Protein AF-A0A7S1CNH3-F1 (afdb_monomer)

Nearest PDB structures (foldseek):
  5y3b-assembly1_F  TM=7.390E-01  e=3.893E-04  Mus musculus
  6iw3-assembly1_A  TM=7.507E-01  e=3.657E-04  Homo sapiens
  1wsp-assembly1_A  TM=7.660E-01  e=1.359E-03  Rattus norvegicus
  2d5g-assembly1_A  TM=7.676E-01  e=2.386E-03  Rattus norvegicus
  6jck-assembly1_A  TM=7.617E-01  e=4.745E-03  Homo sapiens

Radius of gyration: 18.0 Å; Cα contacts (8 Å, |Δi|>4): 194; chains: 1; bounding box: 67×34×39 Å

Solvent-accessible surface area (backbone atoms only — not comparable to full-atom values): 7816 Å² total; per-residue (Å²): 108,46,61,40,34,32,33,48,62,96,43,96,50,41,52,55,97,82,71,84,35,64,66,46,74,51,67,32,62,67,81,69,64,88,59,68,95,80,73,60,98,80,59,79,54,31,40,44,43,51,59,76,49,35,63,69,45,72,79,36,75,85,59,44,76,45,50,21,33,41,37,76,40,87,90,51,56,94,88,51,91,51,67,43,69,48,78,59,86,51,55,82,38,73,58,62,60,46,97,87,34,31,44,36,47,34,38,61,51,75,78,59,71,72,90,78,80,90,77,83,93,84,87,132

Foldseek 3Di:
DAKEWEDEPPDDQPDDPPDDRDTDIWDFDLVPQPDDPPDDPPRFDFQLRCCVRPVVCVVPVPWDKWKWWWDADPPQDVPRPDIDTHTDDDRRDGQDDDVRHTYIYMYTCVVPPPPPDPPDPDDD

Organism: NCBI:txid1486930

Structure (mmCIF, N/CA/C/O backbone):
data_AF-A0A7S1CNH3-F1
#
_entry.id   AF-A0A7S1CNH3-F1
#
loop_
_atom_site.group_PDB
_atom_site.id
_atom_site.type_symbol
_atom_site.label_atom_id
_atom_site.label_alt_id
_atom_site.label_comp_id
_atom_site.label_asym_id
_atom_site.label_entity_id
_atom_site.label_seq_id
_atom_site.pdbx_PDB_ins_code
_atom_site.Cartn_x
_atom_site.Cartn_y
_atom_site.Cartn_z
_atom_site.occupancy
_atom_site.B_iso_or_equiv
_atom_site.auth_seq_id
_atom_site.auth_comp_id
_atom_site.auth_asym_id
_atom_site.auth_atom_id
_atom_site.pdbx_PDB_model_num
ATOM 1 N N . MET A 1 1 ? -16.899 -0.931 1.530 1.00 77.50 1 MET A N 1
ATOM 2 C CA . MET A 1 1 ? -16.004 -0.377 0.492 1.00 77.50 1 MET A CA 1
ATOM 3 C C . MET A 1 1 ? -14.949 0.472 1.172 1.00 77.50 1 MET A C 1
ATOM 5 O O . MET A 1 1 ? -15.304 1.194 2.095 1.00 77.50 1 MET A O 1
ATOM 9 N N . ALA A 1 2 ? -13.698 0.390 0.722 1.00 87.12 2 ALA A N 1
ATOM 10 C CA . ALA A 1 2 ? -12.584 1.189 1.237 1.00 87.12 2 ALA A CA 1
ATOM 11 C C . ALA A 1 2 ? -11.807 1.839 0.081 1.00 87.12 2 ALA A C 1
ATOM 13 O O . ALA A 1 2 ? -11.648 1.227 -0.979 1.00 87.12 2 ALA A O 1
ATOM 14 N N . TRP A 1 3 ? -11.336 3.071 0.281 1.00 90.38 3 TRP A N 1
ATOM 15 C CA . TRP A 1 3 ? -10.388 3.725 -0.621 1.00 90.38 3 TRP A CA 1
ATOM 16 C C . TRP A 1 3 ? -8.960 3.402 -0.194 1.00 90.38 3 TRP A C 1
ATOM 18 O O . TRP A 1 3 ? -8.626 3.497 0.988 1.00 90.38 3 TRP A O 1
ATOM 28 N N . VAL A 1 4 ? -8.131 3.033 -1.167 1.00 93.12 4 VAL A N 1
ATOM 29 C CA . VAL A 1 4 ? -6.698 2.811 -0.983 1.00 93.12 4 VAL A CA 1
ATOM 30 C C . VAL A 1 4 ? -5.953 3.813 -1.845 1.00 93.12 4 VAL A C 1
ATOM 32 O O . VAL A 1 4 ? -6.099 3.814 -3.068 1.00 93.12 4 VAL A O 1
ATOM 35 N N . TYR A 1 5 ? -5.148 4.646 -1.198 1.00 92.94 5 TYR A N 1
ATOM 36 C CA . TYR A 1 5 ? -4.244 5.586 -1.843 1.00 92.94 5 TYR A CA 1
ATOM 37 C C . TYR A 1 5 ? -2.842 4.998 -1.863 1.00 92.94 5 TYR A C 1
ATOM 39 O O . TYR A 1 5 ? -2.401 4.426 -0.864 1.00 92.94 5 TYR A O 1
ATOM 47 N N . TYR A 1 6 ? -2.124 5.128 -2.973 1.00 92.00 6 TYR A N 1
ATOM 48 C CA . TYR A 1 6 ? -0.790 4.561 -3.089 1.00 92.00 6 TYR A CA 1
ATOM 49 C C . TYR A 1 6 ? 0.169 5.391 -3.934 1.00 92.00 6 TYR A C 1
ATOM 51 O O . TYR A 1 6 ? -0.231 6.101 -4.856 1.00 92.00 6 TYR 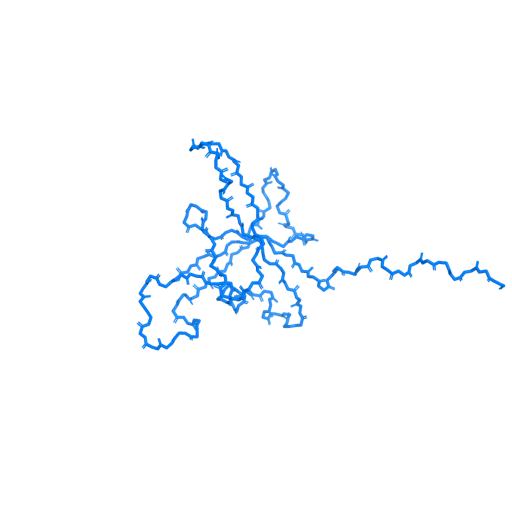A O 1
ATOM 59 N N . SER A 1 7 ? 1.459 5.236 -3.649 1.00 90.19 7 SER A N 1
ATOM 60 C CA . SER A 1 7 ? 2.544 5.604 -4.560 1.00 90.19 7 SER A CA 1
ATOM 61 C C . SER A 1 7 ? 3.385 4.374 -4.903 1.00 90.19 7 SER A C 1
ATOM 63 O O . SER A 1 7 ? 3.580 3.496 -4.057 1.00 90.19 7 SER A O 1
ATOM 65 N N . MET A 1 8 ? 3.905 4.328 -6.128 1.00 88.25 8 MET A N 1
ATOM 66 C CA . MET A 1 8 ? 4.896 3.339 -6.557 1.00 88.25 8 MET A CA 1
ATOM 67 C C . MET A 1 8 ? 6.296 3.856 -6.217 1.00 88.25 8 MET A C 1
ATOM 69 O O . MET A 1 8 ? 6.621 4.995 -6.546 1.00 88.25 8 MET A O 1
ATOM 73 N N . GLN A 1 9 ? 7.109 3.057 -5.527 1.00 83.06 9 GLN A N 1
ATOM 74 C CA . GLN A 1 9 ? 8.500 3.411 -5.239 1.00 83.06 9 GLN A CA 1
ATOM 75 C C . GLN A 1 9 ? 9.359 3.246 -6.499 1.00 83.06 9 GLN A C 1
ATOM 77 O O . GLN A 1 9 ? 9.296 2.206 -7.153 1.00 83.06 9 GLN A O 1
ATOM 82 N N . GLY A 1 10 ? 10.196 4.240 -6.796 1.00 74.12 10 GLY A N 1
ATOM 83 C CA . GLY A 1 10 ? 11.115 4.241 -7.932 1.00 74.12 10 GLY A CA 1
ATOM 84 C C . GLY A 1 10 ? 10.471 4.571 -9.281 1.00 74.12 10 GLY A C 1
ATOM 85 O O . GLY A 1 10 ? 11.153 4.488 -10.299 1.00 74.12 10 GLY A O 1
ATOM 86 N N . GLU A 1 11 ? 9.188 4.946 -9.314 1.00 68.00 11 GLU A N 1
ATOM 87 C CA . GLU A 1 11 ? 8.485 5.338 -10.542 1.00 68.00 11 GLU A CA 1
ATOM 88 C C . GLU A 1 11 ? 8.220 6.851 -10.598 1.00 68.00 11 GLU A C 1
ATOM 90 O O . GLU A 1 11 ? 8.181 7.548 -9.580 1.00 68.00 11 GLU A O 1
ATOM 95 N N . ALA A 1 12 ? 8.015 7.368 -11.814 1.00 53.75 12 ALA A N 1
ATOM 96 C CA . ALA A 1 12 ? 7.609 8.753 -12.025 1.00 53.75 12 ALA A CA 1
ATOM 97 C C . ALA A 1 12 ? 6.294 9.030 -11.273 1.00 53.75 12 ALA A C 1
ATOM 99 O O . ALA A 1 12 ? 5.290 8.357 -11.495 1.00 53.75 12 ALA A O 1
ATOM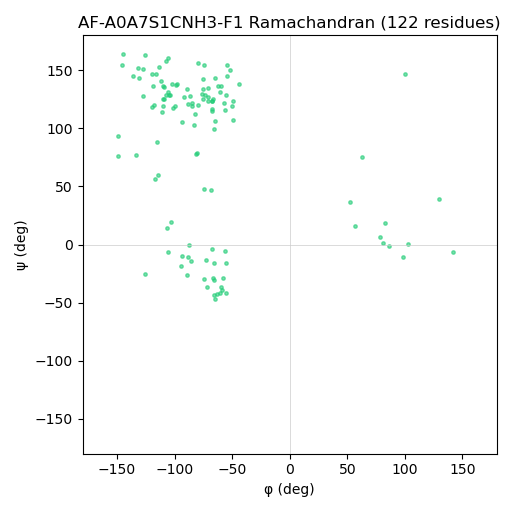 100 N N . GLY A 1 13 ? 6.310 10.012 -10.368 1.00 52.62 13 GLY A N 1
ATOM 101 C CA . GLY A 1 13 ? 5.188 10.305 -9.469 1.00 52.62 13 GLY A CA 1
ATOM 102 C C . GLY A 1 13 ? 5.369 9.800 -8.034 1.00 52.62 13 GLY A C 1
ATOM 103 O O . GLY A 1 13 ? 4.498 10.051 -7.200 1.00 52.62 13 GLY A O 1
ATOM 104 N N . GLU A 1 14 ? 6.494 9.151 -7.701 1.00 61.28 14 GLU A N 1
ATOM 105 C CA . GLU A 1 14 ? 6.856 8.897 -6.305 1.00 61.28 14 GLU A CA 1
ATOM 106 C C . GLU A 1 14 ? 6.905 10.222 -5.527 1.00 61.28 14 GLU A C 1
ATOM 108 O O . GLU A 1 14 ? 7.729 11.102 -5.787 1.00 61.28 14 GLU A O 1
ATOM 113 N N . ALA A 1 15 ? 6.009 10.369 -4.548 1.00 59.38 15 ALA A N 1
ATOM 114 C CA . ALA A 1 15 ? 6.046 11.483 -3.618 1.00 59.38 15 ALA A CA 1
ATOM 115 C C . ALA A 1 15 ? 7.312 11.384 -2.757 1.00 59.38 15 ALA A C 1
ATOM 117 O O . ALA A 1 15 ? 7.351 10.657 -1.755 1.00 59.38 15 ALA A O 1
ATOM 118 N N . LEU A 1 16 ? 8.336 12.153 -3.135 1.00 52.91 16 LEU A N 1
ATOM 119 C CA . LEU A 1 16 ? 9.426 12.503 -2.235 1.00 52.91 16 LEU A CA 1
ATOM 120 C C . LEU A 1 16 ? 8.818 13.141 -0.980 1.00 52.91 16 LEU A C 1
ATOM 122 O O . LEU A 1 16 ? 7.794 13.825 -1.038 1.00 52.91 16 LEU A O 1
ATOM 126 N N . ALA A 1 17 ? 9.435 12.878 0.171 1.00 49.38 17 ALA A N 1
ATOM 127 C CA . ALA A 1 17 ? 8.900 13.174 1.502 1.00 49.38 17 ALA A CA 1
ATOM 128 C C . ALA A 1 17 ? 8.523 14.656 1.758 1.00 49.38 17 ALA A C 1
ATOM 130 O O . ALA A 1 17 ? 7.953 14.958 2.802 1.00 49.38 17 ALA A O 1
ATOM 131 N N . SER A 1 18 ? 8.798 15.568 0.820 1.00 48.34 18 SER A N 1
ATOM 132 C CA . SER A 1 18 ? 8.549 17.010 0.896 1.00 48.34 18 SER A CA 1
ATOM 133 C C . SER A 1 18 ? 7.384 17.533 0.037 1.00 48.34 18 SER A C 1
ATOM 135 O O . SER A 1 18 ? 7.245 18.743 -0.109 1.00 48.34 18 SER A O 1
ATOM 137 N N . GLY A 1 19 ? 6.505 16.667 -0.473 1.00 49.50 19 GLY A N 1
ATOM 138 C CA . GLY A 1 19 ? 5.177 17.083 -0.940 1.00 49.50 19 GLY A CA 1
ATOM 139 C C . GLY A 1 19 ? 5.019 17.265 -2.454 1.00 49.50 19 GLY A C 1
ATOM 140 O O . GLY A 1 19 ? 5.921 17.698 -3.164 1.00 49.50 19 GLY A O 1
ATOM 141 N N . SER A 1 20 ? 3.805 16.940 -2.911 1.00 47.69 20 SER A N 1
ATOM 142 C CA . SER A 1 20 ? 3.274 17.007 -4.287 1.00 47.69 20 SER A CA 1
ATOM 143 C C . SER A 1 20 ? 3.573 15.858 -5.264 1.00 47.69 20 SER A C 1
ATOM 145 O O . SER A 1 20 ? 3.343 16.009 -6.459 1.00 47.69 20 SER A O 1
ATOM 147 N N . GLY A 1 21 ? 3.963 14.665 -4.801 1.00 57.22 21 GLY A N 1
ATOM 148 C CA . GLY A 1 21 ? 3.739 13.475 -5.636 1.00 57.22 21 GLY A CA 1
ATOM 149 C C . GLY A 1 21 ? 2.252 13.115 -5.640 1.00 57.22 21 GLY A C 1
ATOM 150 O O . GLY A 1 21 ? 1.639 13.034 -4.573 1.00 57.22 21 GLY A O 1
ATOM 151 N N . ALA A 1 22 ? 1.661 12.938 -6.822 1.00 66.44 22 ALA A N 1
ATOM 152 C CA . ALA A 1 22 ? 0.267 12.532 -6.951 1.00 66.44 22 ALA A CA 1
ATOM 153 C C . ALA A 1 22 ? 0.100 11.090 -6.444 1.00 66.44 22 ALA A C 1
ATOM 155 O O . ALA A 1 22 ? 0.684 10.158 -6.996 1.00 66.44 22 ALA A O 1
ATOM 156 N N . LEU A 1 23 ? -0.688 10.900 -5.381 1.00 82.75 23 LEU A N 1
ATOM 157 C CA . LEU A 1 23 ? -1.117 9.562 -4.983 1.00 82.75 23 LEU A CA 1
ATOM 158 C C . LEU A 1 23 ? -2.120 9.043 -6.011 1.00 82.75 23 LEU A C 1
ATOM 160 O O . LEU A 1 23 ? -3.064 9.740 -6.383 1.00 82.75 23 LEU A O 1
ATOM 164 N N . ASN A 1 24 ? -1.938 7.797 -6.422 1.00 89.00 24 ASN A N 1
ATOM 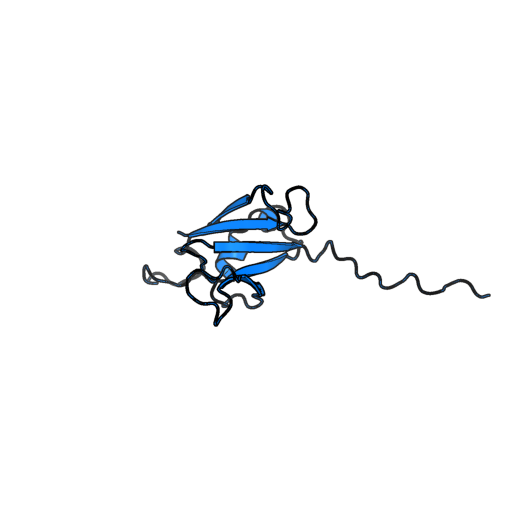165 C CA . ASN A 1 24 ? -2.962 7.059 -7.143 1.00 89.00 24 ASN A CA 1
ATOM 166 C C . ASN A 1 24 ? -3.997 6.533 -6.145 1.00 89.00 24 ASN A C 1
ATOM 168 O O . ASN A 1 24 ? -3.689 6.340 -4.969 1.00 89.00 24 ASN A O 1
ATOM 172 N N . ALA A 1 25 ? -5.215 6.266 -6.607 1.00 92.31 25 ALA A N 1
ATOM 173 C CA . ALA A 1 25 ? -6.277 5.737 -5.762 1.00 92.31 25 ALA A CA 1
ATOM 174 C C . ALA A 1 25 ? -7.038 4.612 -6.463 1.00 92.31 25 ALA A C 1
ATOM 176 O O . ALA A 1 25 ? -7.268 4.657 -7.671 1.00 92.31 25 ALA A O 1
ATOM 177 N N . PHE A 1 26 ? -7.472 3.617 -5.694 1.00 93.50 26 PHE A N 1
ATOM 178 C CA . PHE A 1 26 ? -8.404 2.592 -6.154 1.00 93.50 26 PHE A CA 1
ATOM 179 C C . PHE A 1 26 ? -9.354 2.177 -5.031 1.00 93.50 26 PHE A C 1
ATOM 181 O O . PHE A 1 26 ? -9.140 2.478 -3.853 1.00 93.50 26 PHE A O 1
ATOM 188 N N . ARG A 1 27 ? -10.445 1.508 -5.410 1.00 92.00 27 ARG A N 1
ATOM 189 C CA . ARG A 1 27 ? -11.466 1.025 -4.478 1.00 92.00 27 ARG A CA 1
ATOM 190 C C . ARG A 1 27 ? -11.313 -0.464 -4.233 1.00 92.00 27 ARG A C 1
ATOM 192 O O . ARG A 1 27 ? -11.148 -1.232 -5.178 1.00 92.00 27 ARG A O 1
ATOM 199 N N . VAL A 1 28 ? -11.472 -0.855 -2.974 1.00 90.19 28 VAL A N 1
ATOM 200 C CA . VAL A 1 28 ? -11.577 -2.252 -2.558 1.00 90.19 28 VAL A CA 1
ATOM 201 C C . VAL A 1 28 ? -12.999 -2.521 -2.092 1.00 90.19 28 VAL A C 1
ATOM 20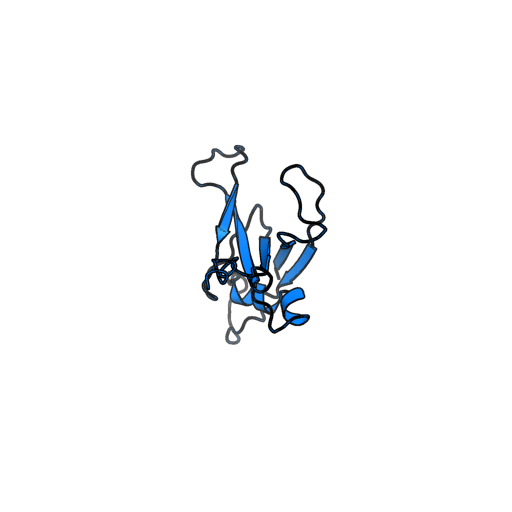3 O O . VAL A 1 28 ? -13.537 -1.818 -1.222 1.00 90.19 28 VAL A O 1
ATOM 206 N N . ASP A 1 29 ? -13.627 -3.536 -2.681 1.00 83.62 29 ASP A N 1
ATOM 207 C CA . ASP A 1 29 ? -14.916 -4.003 -2.200 1.00 83.62 29 ASP A CA 1
ATOM 208 C C . ASP A 1 29 ? -14.715 -4.962 -1.026 1.00 83.62 29 ASP A C 1
ATOM 210 O O . ASP A 1 29 ? -14.373 -6.129 -1.185 1.00 83.62 29 ASP A O 1
ATOM 214 N N . THR A 1 30 ? -14.962 -4.450 0.176 1.00 68.62 30 THR A N 1
ATOM 215 C CA . THR A 1 30 ? -14.859 -5.195 1.436 1.00 68.62 30 THR A CA 1
ATOM 216 C C . THR A 1 30 ? -15.924 -6.288 1.577 1.00 68.62 30 THR A C 1
ATOM 218 O O . THR A 1 30 ? -15.914 -7.021 2.562 1.00 68.62 30 THR A O 1
ATOM 221 N N . ARG A 1 31 ? -16.858 -6.398 0.619 1.00 61.06 31 ARG A N 1
ATOM 222 C CA . ARG A 1 31 ? -17.896 -7.438 0.578 1.00 61.06 31 ARG A CA 1
ATOM 223 C C . ARG A 1 31 ? -17.512 -8.650 -0.281 1.00 61.06 31 ARG A C 1
ATOM 225 O O . ARG A 1 31 ? -18.139 -9.691 -0.132 1.00 61.06 31 ARG A O 1
ATOM 232 N N . GLY A 1 32 ? -16.520 -8.523 -1.171 1.00 48.44 32 GLY A N 1
ATOM 233 C CA . GLY A 1 32 ? -16.262 -9.497 -2.246 1.00 48.44 32 GLY A CA 1
ATOM 234 C C . GLY A 1 32 ? -15.055 -10.423 -2.058 1.00 48.44 32 GLY A C 1
ATOM 235 O O . GLY A 1 32 ? -14.861 -11.334 -2.859 1.00 48.44 32 GLY A O 1
ATOM 236 N N . GLY A 1 33 ? -14.239 -10.219 -1.023 1.00 46.34 33 GLY A N 1
ATOM 237 C CA . GLY A 1 33 ? -13.038 -11.018 -0.772 1.00 46.34 33 GLY A CA 1
ATOM 238 C C . GLY A 1 33 ? -13.346 -12.354 -0.103 1.00 46.34 33 GLY A C 1
ATOM 239 O O . GLY A 1 33 ? -13.218 -12.473 1.109 1.00 46.34 33 GLY A O 1
ATOM 240 N N . GLY A 1 34 ? -13.802 -13.351 -0.867 1.00 47.31 34 GLY A N 1
ATOM 241 C CA . GLY A 1 34 ? -13.781 -14.771 -0.470 1.00 47.31 34 GLY A CA 1
ATOM 242 C C . GLY A 1 34 ? -14.484 -15.154 0.842 1.00 47.31 34 GLY A C 1
ATOM 243 O O . GLY A 1 34 ? -14.237 -16.240 1.363 1.00 47.31 34 GLY A O 1
ATOM 244 N N . LYS A 1 35 ? -15.347 -14.300 1.401 1.00 45.81 35 LYS A N 1
ATOM 245 C CA . LYS A 1 35 ? -16.105 -14.617 2.614 1.00 45.81 35 LYS A CA 1
ATOM 246 C C . LYS A 1 35 ? -17.442 -15.236 2.237 1.00 45.81 35 LYS A C 1
ATOM 248 O O . LYS A 1 35 ? -18.200 -14.669 1.454 1.00 45.81 35 LYS A O 1
ATOM 253 N N . ALA A 1 36 ? -17.716 -16.402 2.821 1.00 45.75 36 ALA A N 1
ATOM 254 C CA . ALA A 1 36 ? -19.018 -17.053 2.789 1.00 45.75 36 ALA A CA 1
ATOM 255 C C . ALA A 1 36 ? -20.139 -16.029 3.045 1.00 45.75 36 ALA A C 1
ATOM 257 O O . ALA A 1 36 ? -20.003 -15.149 3.902 1.00 45.75 36 ALA A O 1
ATOM 258 N N . ALA A 1 37 ? -21.226 -16.141 2.279 1.00 42.47 37 ALA A N 1
ATOM 259 C CA . ALA A 1 37 ? -22.409 -15.296 2.387 1.00 42.47 37 ALA A CA 1
ATOM 260 C C . ALA A 1 37 ? -22.868 -15.205 3.856 1.00 42.47 37 ALA A C 1
ATOM 262 O O . ALA A 1 37 ? -23.358 -16.182 4.414 1.00 42.47 37 ALA A O 1
ATOM 263 N N . GLY A 1 38 ? -22.646 -14.050 4.496 1.00 48.56 38 GLY A N 1
ATOM 264 C CA . GLY A 1 38 ? -22.949 -13.838 5.919 1.00 48.56 38 GLY A CA 1
ATOM 265 C C . GLY A 1 38 ? -21.941 -12.988 6.703 1.00 48.56 38 GLY A C 1
ATOM 266 O O . GLY A 1 38 ? -22.204 -12.660 7.857 1.00 48.56 38 GLY A O 1
ATOM 267 N N . ALA A 1 39 ? -20.799 -12.604 6.120 1.00 48.38 39 ALA A N 1
ATOM 268 C CA . ALA A 1 39 ? -19.826 -11.762 6.821 1.00 48.38 39 ALA A CA 1
ATOM 269 C C . ALA A 1 39 ? -20.358 -10.336 7.077 1.00 48.38 39 ALA A C 1
ATOM 271 O O . ALA A 1 39 ? -20.754 -9.624 6.155 1.00 48.38 39 ALA A O 1
ATOM 272 N N . ALA A 1 40 ? -20.354 -9.946 8.355 1.00 54.19 40 ALA A N 1
ATOM 273 C CA . ALA A 1 40 ? -20.857 -8.681 8.884 1.00 54.19 40 ALA A CA 1
ATOM 274 C C . ALA A 1 40 ? -20.254 -7.437 8.203 1.00 54.19 40 ALA A C 1
ATOM 276 O O . ALA A 1 40 ? -19.120 -7.456 7.721 1.00 54.19 40 ALA A O 1
ATOM 277 N N . ALA A 1 41 ? -21.005 -6.330 8.234 1.00 56.31 41 ALA A N 1
ATOM 278 C CA . ALA A 1 41 ? -20.625 -5.029 7.673 1.00 56.31 41 ALA A CA 1
ATOM 279 C C . ALA A 1 41 ? -19.282 -4.467 8.201 1.00 56.31 41 ALA A C 1
ATOM 281 O O . ALA A 1 41 ? -18.697 -3.612 7.540 1.00 56.31 41 ALA A O 1
ATOM 282 N N . ASP A 1 42 ? -18.772 -5.010 9.313 1.00 64.88 42 ASP A N 1
ATOM 283 C CA . ASP A 1 42 ? -17.542 -4.596 10.005 1.00 64.88 42 ASP A CA 1
ATOM 284 C C . ASP A 1 42 ? -16.339 -5.525 9.755 1.00 64.88 42 ASP A C 1
ATOM 286 O O . ASP A 1 42 ? -15.379 -5.563 10.529 1.00 64.88 42 ASP A O 1
ATOM 290 N N . ALA A 1 43 ? -16.374 -6.326 8.689 1.00 74.44 43 ALA A N 1
ATOM 291 C CA . ALA A 1 43 ? -15.240 -7.158 8.308 1.00 74.44 43 ALA A CA 1
ATOM 292 C C . ALA A 1 43 ? -13.956 -6.311 8.122 1.00 74.44 43 ALA A C 1
ATOM 294 O O . ALA A 1 43 ? -13.977 -5.346 7.353 1.00 74.44 43 ALA A O 1
ATOM 295 N N . PRO A 1 44 ? -12.824 -6.676 8.763 1.00 85.25 44 PRO A N 1
ATOM 296 C CA . PRO A 1 44 ? -11.571 -5.956 8.569 1.00 85.25 44 PRO A CA 1
ATOM 297 C C . PRO A 1 44 ? -11.086 -6.116 7.125 1.00 85.25 44 PRO A C 1
ATOM 299 O O . PRO A 1 44 ? -11.218 -7.199 6.552 1.00 85.25 44 PRO A O 1
ATOM 302 N N . LEU A 1 45 ? -10.502 -5.047 6.575 1.00 90.50 45 LEU A N 1
ATOM 303 C CA . LEU A 1 45 ? -9.814 -5.065 5.285 1.00 90.50 45 LEU A CA 1
ATOM 304 C C . LEU A 1 45 ? -8.503 -5.851 5.418 1.00 90.50 45 LEU A C 1
ATOM 306 O O . LEU A 1 45 ? -7.693 -5.546 6.300 1.00 90.50 45 LEU A O 1
ATOM 310 N N . LEU A 1 46 ? -8.299 -6.844 4.555 1.00 93.50 46 LEU A N 1
ATOM 311 C CA . LEU A 1 46 ? -7.115 -7.703 4.568 1.00 93.50 46 LEU A CA 1
ATOM 312 C C . LEU A 1 46 ? -6.161 -7.367 3.419 1.00 93.50 46 LEU A C 1
ATOM 314 O O . LEU A 1 46 ? -6.558 -6.772 2.412 1.00 93.50 46 LEU A O 1
ATOM 318 N N . LEU A 1 47 ? -4.899 -7.784 3.545 1.00 94.31 47 LEU A N 1
ATOM 319 C CA . LEU A 1 47 ? -3.908 -7.607 2.482 1.00 94.31 47 LEU A CA 1
ATOM 320 C C . LEU A 1 47 ? -4.348 -8.296 1.183 1.00 94.31 47 LEU A C 1
ATOM 322 O O . LEU A 1 47 ? -4.187 -7.722 0.105 1.00 94.31 47 LEU A O 1
ATOM 326 N N . ALA A 1 48 ? -4.951 -9.485 1.279 1.00 92.88 48 ALA A N 1
ATOM 327 C CA . ALA A 1 48 ? -5.495 -10.208 0.130 1.00 92.88 48 ALA A CA 1
ATOM 328 C C . ALA A 1 48 ? -6.514 -9.372 -0.665 1.00 92.88 48 ALA A C 1
ATOM 330 O O . ALA A 1 48 ? -6.469 -9.359 -1.896 1.00 92.88 48 ALA A O 1
ATOM 331 N N . ASP A 1 49 ? -7.391 -8.636 0.028 1.00 92.38 49 ASP A N 1
ATOM 332 C CA . ASP A 1 49 ? -8.417 -7.800 -0.604 1.00 92.38 49 ASP A CA 1
ATOM 333 C C . ASP A 1 49 ? -7.777 -6.647 -1.388 1.00 92.38 49 ASP A C 1
ATOM 335 O O . ASP A 1 49 ? -8.158 -6.355 -2.525 1.00 92.38 49 ASP A O 1
ATOM 339 N N . VAL A 1 50 ? -6.767 -6.008 -0.788 1.00 93.62 50 VAL A N 1
ATOM 340 C CA . VAL A 1 50 ? -6.011 -4.915 -1.412 1.00 93.62 50 VAL A CA 1
ATOM 341 C C . VAL A 1 50 ? -5.249 -5.420 -2.634 1.00 93.62 50 VAL A C 1
ATOM 343 O O . VAL A 1 50 ? -5.344 -4.810 -3.698 1.00 93.62 50 VAL A O 1
ATOM 346 N N . ALA A 1 51 ? -4.547 -6.548 -2.512 1.00 93.25 51 ALA A N 1
ATOM 347 C CA . ALA A 1 51 ? -3.770 -7.137 -3.599 1.00 93.25 51 ALA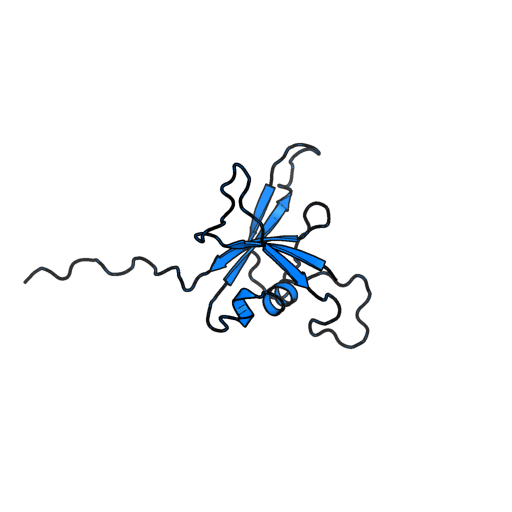 A CA 1
ATOM 348 C C . ALA A 1 51 ? -4.658 -7.566 -4.782 1.00 93.25 51 ALA A C 1
ATOM 350 O O . ALA A 1 51 ? -4.335 -7.264 -5.930 1.00 93.25 51 ALA A O 1
ATOM 351 N N . ALA A 1 52 ? -5.812 -8.191 -4.525 1.00 91.81 52 ALA A N 1
ATOM 352 C CA . ALA A 1 52 ? -6.752 -8.613 -5.572 1.00 91.81 52 ALA A CA 1
ATOM 353 C C . ALA A 1 52 ? -7.412 -7.430 -6.314 1.00 91.81 52 ALA A C 1
ATOM 355 O O . ALA A 1 52 ? -7.794 -7.525 -7.491 1.00 91.81 52 ALA A O 1
ATOM 356 N N . ALA A 1 53 ? -7.571 -6.297 -5.631 1.00 93.31 53 ALA A N 1
ATOM 357 C CA . ALA A 1 53 ? -8.116 -5.069 -6.200 1.00 93.31 53 ALA A CA 1
ATOM 358 C C . ALA A 1 53 ? -7.051 -4.166 -6.848 1.00 93.31 53 ALA A C 1
ATOM 360 O O . ALA A 1 53 ? -7.419 -3.219 -7.544 1.00 93.31 53 ALA A O 1
ATOM 361 N N . PHE A 1 54 ? -5.759 -4.451 -6.659 1.00 93.88 54 PHE A N 1
ATOM 362 C CA . PHE A 1 54 ? -4.668 -3.578 -7.080 1.00 93.88 54 PHE A CA 1
ATOM 363 C C . PHE A 1 54 ? -4.555 -3.490 -8.617 1.00 93.88 54 PHE A C 1
ATOM 365 O O . PHE A 1 54 ? -4.230 -4.490 -9.266 1.00 93.88 54 PHE A O 1
ATOM 372 N N . PRO A 1 55 ? -4.791 -2.313 -9.238 1.00 93.50 55 PRO A N 1
ATOM 373 C CA . PRO A 1 55 ? -4.851 -2.205 -10.698 1.00 93.50 55 PRO A CA 1
ATOM 374 C C . PRO A 1 55 ? -3.555 -2.600 -11.428 1.00 93.50 55 PRO A C 1
ATOM 376 O O . PRO A 1 55 ? -3.655 -3.329 -12.419 1.00 93.50 55 PRO A O 1
ATOM 379 N N . PRO A 1 56 ? -2.345 -2.220 -10.962 1.00 90.12 56 PRO A N 1
ATOM 380 C CA . PRO A 1 56 ? -1.108 -2.639 -11.621 1.00 90.12 56 PRO A CA 1
ATOM 381 C C . PRO A 1 56 ? -0.922 -4.159 -11.670 1.00 90.12 56 PRO A C 1
ATOM 383 O O . PRO A 1 56 ? -0.497 -4.670 -12.702 1.00 90.12 56 PRO A O 1
ATOM 386 N N . ALA A 1 57 ? -1.327 -4.894 -10.627 1.00 89.06 57 ALA A N 1
ATOM 387 C CA . ALA A 1 57 ? -1.263 -6.358 -10.630 1.00 89.06 57 ALA A CA 1
ATOM 388 C C . ALA A 1 57 ? -2.207 -6.992 -11.662 1.00 89.06 57 ALA A C 1
ATOM 390 O O . ALA A 1 57 ? -1.889 -8.029 -12.234 1.00 89.06 57 ALA A O 1
ATOM 391 N N . ARG A 1 58 ? -3.346 -6.356 -11.962 1.00 87.69 58 ARG A N 1
ATOM 392 C CA . ARG A 1 58 ? -4.255 -6.821 -13.026 1.00 87.69 58 ARG A CA 1
ATOM 393 C C . ARG A 1 58 ? -3.679 -6.587 -14.419 1.00 87.69 58 ARG A C 1
ATOM 395 O O . ARG A 1 58 ? -3.876 -7.413 -15.303 1.00 87.69 58 ARG A O 1
ATOM 402 N N . ALA A 1 59 ? -2.977 -5.471 -14.610 1.00 88.12 59 ALA A N 1
ATOM 403 C CA . ALA A 1 59 ? -2.306 -5.160 -15.869 1.00 88.12 59 ALA A CA 1
ATOM 404 C C . ALA A 1 59 ? -1.033 -6.000 -16.078 1.00 88.12 59 ALA A C 1
ATOM 406 O O . ALA A 1 59 ? -0.653 -6.269 -17.215 1.00 88.12 59 ALA A O 1
ATOM 407 N N . GLN A 1 60 ? -0.368 -6.400 -14.991 1.00 88.69 60 GLN A N 1
ATOM 408 C CA . GLN A 1 60 ? 0.901 -7.127 -15.006 1.00 88.69 60 GLN A CA 1
ATOM 409 C C . GLN A 1 60 ? 0.843 -8.314 -14.029 1.00 88.69 60 GLN A C 1
ATOM 411 O O . GLN A 1 60 ? 1.426 -8.254 -12.946 1.00 88.69 60 GLN A O 1
ATOM 416 N N . PRO A 1 61 ? 0.166 -9.417 -14.400 1.00 85.88 61 PRO A N 1
ATOM 417 C CA . PRO A 1 61 ? -0.125 -10.526 -13.484 1.00 85.88 61 PRO A CA 1
ATOM 418 C C . PRO A 1 61 ? 1.114 -11.296 -13.004 1.00 85.88 61 PRO A C 1
ATOM 420 O O . PRO A 1 61 ? 1.034 -12.036 -12.029 1.00 85.88 61 PRO A O 1
ATOM 423 N N . HIS A 1 62 ? 2.256 -11.138 -13.677 1.00 87.31 62 HIS A N 1
ATOM 424 C CA . HIS A 1 62 ? 3.527 -11.762 -13.296 1.00 87.31 62 HIS A CA 1
ATOM 425 C C . HIS A 1 62 ? 4.409 -10.872 -12.410 1.00 87.31 62 HIS A C 1
ATOM 427 O O . HIS A 1 62 ? 5.425 -11.344 -11.904 1.00 87.31 62 HIS A O 1
ATOM 433 N N . ALA A 1 63 ? 4.059 -9.593 -12.245 1.00 87.88 63 ALA A N 1
ATOM 434 C CA . ALA A 1 63 ? 4.826 -8.682 -11.409 1.00 87.88 63 ALA A CA 1
ATOM 435 C C . ALA A 1 63 ? 4.569 -8.980 -9.928 1.00 87.88 63 ALA A C 1
ATOM 437 O O . ALA A 1 63 ? 3.449 -9.297 -9.519 1.00 87.88 63 ALA A O 1
ATOM 438 N N . ILE A 1 64 ? 5.619 -8.864 -9.117 1.00 89.94 64 ILE A N 1
ATOM 439 C CA . ILE A 1 64 ? 5.539 -9.109 -7.677 1.00 89.94 64 ILE A CA 1
ATOM 440 C C . ILE A 1 64 ? 5.551 -7.757 -6.976 1.00 89.94 64 ILE A C 1
ATOM 442 O O . ILE A 1 64 ? 6.436 -6.937 -7.214 1.00 89.94 64 ILE A O 1
ATOM 446 N N . TYR A 1 65 ? 4.581 -7.532 -6.095 1.00 92.25 65 TYR A N 1
ATOM 447 C CA . TYR A 1 65 ? 4.423 -6.272 -5.379 1.00 92.25 65 TYR A CA 1
ATOM 448 C C . TYR A 1 65 ? 4.544 -6.485 -3.877 1.00 92.25 65 TYR A C 1
ATOM 450 O O . TYR A 1 65 ? 3.957 -7.408 -3.317 1.00 92.25 65 TYR A O 1
ATOM 458 N N . HIS A 1 66 ? 5.280 -5.591 -3.230 1.00 93.56 66 HIS A N 1
ATOM 459 C CA . HIS A 1 66 ? 5.405 -5.503 -1.785 1.00 93.56 66 HIS A CA 1
ATOM 460 C C . HIS A 1 66 ? 4.681 -4.257 -1.283 1.00 93.56 66 HIS A C 1
ATOM 462 O O . HIS A 1 66 ? 4.940 -3.146 -1.757 1.00 93.56 66 HIS A O 1
ATOM 468 N N . PHE A 1 67 ? 3.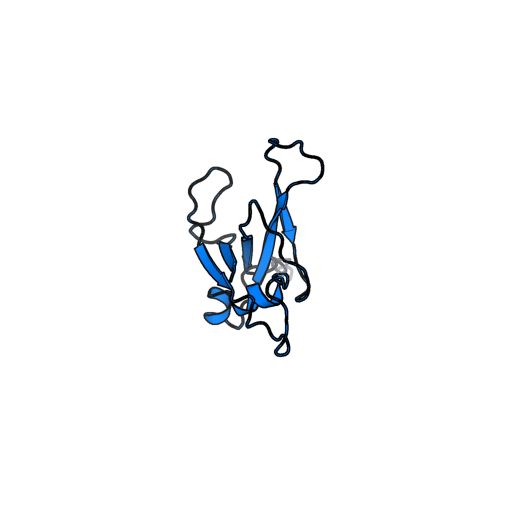761 -4.436 -0.337 1.00 94.94 67 PHE A N 1
ATOM 469 C CA . PHE A 1 67 ? 2.897 -3.371 0.167 1.00 94.94 67 PHE A CA 1
ATOM 470 C C . PHE A 1 67 ? 3.340 -2.928 1.556 1.00 94.94 67 PHE A C 1
ATOM 472 O O . PHE A 1 67 ? 3.510 -3.742 2.463 1.00 94.94 67 PHE A O 1
ATOM 479 N N . ARG A 1 68 ? 3.470 -1.613 1.736 1.00 94.50 68 ARG A N 1
ATOM 480 C CA . ARG A 1 68 ? 3.803 -1.011 3.027 1.00 94.50 68 ARG A CA 1
ATOM 481 C C . ARG A 1 68 ? 2.793 0.055 3.374 1.00 94.50 68 ARG A C 1
ATOM 483 O O . ARG A 1 68 ? 2.568 0.954 2.570 1.00 94.50 68 ARG A O 1
ATOM 490 N N . PHE A 1 69 ? 2.209 -0.004 4.558 1.00 94.12 69 PHE A N 1
ATOM 491 C CA . PHE A 1 69 ? 1.087 0.853 4.924 1.00 94.12 69 PHE A CA 1
ATOM 492 C C . PHE A 1 69 ? 1.489 1.880 5.965 1.00 94.12 69 PHE A C 1
ATOM 494 O O . PHE A 1 69 ? 2.184 1.569 6.928 1.00 94.12 69 PHE A O 1
ATOM 501 N N . LYS A 1 70 ? 1.047 3.119 5.778 1.00 91.25 70 LYS A N 1
ATOM 502 C CA . LYS A 1 70 ? 1.308 4.198 6.724 1.00 91.25 70 LYS A CA 1
ATOM 503 C C . LYS A 1 70 ? 0.577 3.924 8.039 1.00 91.25 70 LYS A C 1
ATOM 505 O O . LYS A 1 70 ? -0.641 3.772 8.049 1.00 91.25 70 LYS A O 1
ATOM 510 N N . VAL A 1 71 ? 1.313 3.925 9.145 1.00 90.25 71 VAL A N 1
ATOM 511 C CA . VAL A 1 71 ? 0.780 3.750 10.503 1.00 90.25 71 VAL A CA 1
ATOM 512 C C . VAL A 1 71 ? 1.332 4.806 11.450 1.00 90.25 71 VAL A C 1
ATOM 514 O O . VAL A 1 71 ? 2.433 5.327 11.245 1.00 90.25 71 VAL A O 1
ATOM 517 N N . ALA A 1 72 ? 0.556 5.128 12.487 1.00 85.06 72 ALA A N 1
ATOM 518 C CA . ALA A 1 72 ? 1.007 5.970 13.594 1.00 85.06 72 ALA A CA 1
ATOM 519 C C . ALA A 1 72 ? 2.188 5.305 14.293 1.00 85.06 72 ALA A C 1
ATOM 521 O O . ALA A 1 72 ? 2.130 4.115 14.608 1.00 85.06 72 ALA A O 1
ATOM 522 N N . LEU A 1 73 ? 3.258 6.067 14.525 1.00 81.25 73 LEU A N 1
ATOM 523 C CA . LEU A 1 73 ? 4.361 5.579 15.338 1.00 81.25 73 LEU A CA 1
ATOM 524 C C . LEU A 1 73 ? 3.857 5.426 16.790 1.00 81.25 73 LEU A C 1
ATOM 526 O O . LEU A 1 73 ? 3.354 6.394 17.363 1.00 81.25 73 LEU A O 1
ATOM 530 N N . PRO A 1 74 ? 3.958 4.239 17.414 1.00 67.94 74 PRO A N 1
ATOM 531 C CA . PRO A 1 74 ? 3.537 4.072 18.800 1.00 67.94 74 PRO A CA 1
ATOM 532 C C . PRO A 1 74 ? 4.334 5.000 19.727 1.00 67.94 74 PRO A C 1
ATOM 534 O O . PRO A 1 74 ? 5.549 5.121 19.601 1.00 67.94 74 PRO A O 1
ATOM 537 N N . GLY A 1 75 ? 3.656 5.658 20.669 1.00 66.44 75 GLY A N 1
ATOM 538 C CA . GLY A 1 75 ? 4.305 6.526 21.660 1.00 66.44 75 GLY A CA 1
ATOM 539 C C . GLY A 1 75 ? 4.542 7.972 21.215 1.00 66.44 75 GLY A C 1
ATOM 540 O O . GLY A 1 75 ? 4.991 8.786 22.023 1.00 66.44 75 GLY A O 1
ATOM 541 N N . THR A 1 76 ? 4.187 8.349 19.984 1.00 59.38 76 THR A N 1
ATOM 542 C CA . THR A 1 76 ? 4.090 9.769 19.631 1.00 59.38 76 THR A CA 1
ATOM 543 C C . THR A 1 76 ? 2.820 10.357 20.233 1.00 59.38 76 THR A C 1
ATOM 545 O O . THR A 1 76 ? 1.727 9.831 20.027 1.00 59.38 76 THR A O 1
ATOM 548 N N . ARG A 1 77 ? 2.962 11.444 21.003 1.00 55.97 77 ARG A N 1
ATOM 549 C CA . ARG A 1 77 ? 1.826 12.189 21.571 1.00 55.97 77 ARG A CA 1
ATOM 550 C C . ARG A 1 77 ? 0.820 12.551 20.466 1.00 55.97 77 ARG A C 1
ATOM 552 O O . ARG A 1 77 ? 1.251 12.793 19.337 1.00 55.97 77 ARG A O 1
ATOM 559 N N . PRO A 1 78 ? -0.485 12.668 20.772 1.00 48.09 78 PRO A N 1
ATOM 560 C CA . PRO A 1 78 ? -1.451 13.239 19.836 1.00 48.09 78 PRO A CA 1
ATOM 561 C C . PRO A 1 78 ? -0.924 14.582 19.298 1.00 48.09 78 PRO A C 1
ATOM 563 O O . PRO A 1 78 ? -0.630 15.483 20.079 1.00 48.09 78 PRO A O 1
ATOM 566 N N . GLY A 1 79 ? -0.722 14.684 17.980 1.00 54.84 79 GLY A N 1
ATOM 567 C CA . GLY A 1 79 ? -0.155 15.869 17.316 1.00 54.84 79 GLY A CA 1
ATOM 568 C C . GLY A 1 79 ? 1.343 15.808 16.974 1.00 54.84 79 GLY A C 1
ATOM 569 O O . GLY A 1 79 ? 1.809 16.634 16.193 1.00 54.84 79 GL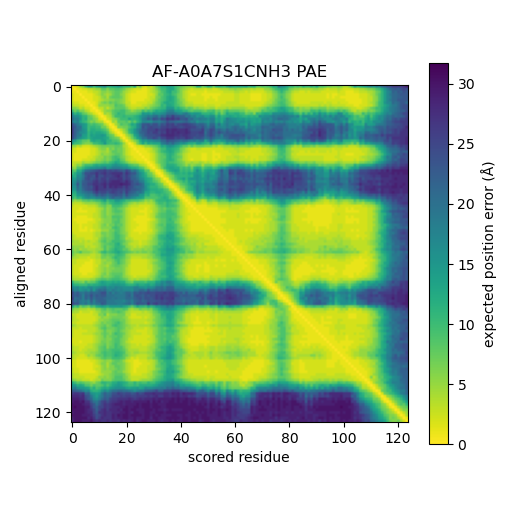Y A O 1
ATOM 570 N N . ALA A 1 80 ? 2.101 14.825 17.470 1.00 57.06 80 ALA A N 1
ATOM 571 C CA . ALA A 1 80 ? 3.462 14.571 16.997 1.00 57.06 80 ALA A CA 1
ATOM 572 C C . ALA A 1 80 ? 3.406 13.721 15.715 1.00 57.06 80 ALA A C 1
ATOM 574 O O . ALA A 1 80 ? 2.992 12.564 15.739 1.00 57.06 80 ALA A O 1
ATOM 575 N N . ALA A 1 81 ? 3.800 14.314 14.585 1.00 62.66 81 ALA A N 1
ATOM 576 C CA . ALA A 1 81 ? 3.667 13.766 13.232 1.00 62.66 81 ALA A CA 1
ATOM 577 C C . ALA A 1 81 ? 4.666 12.632 12.904 1.00 62.66 81 ALA A C 1
ATOM 579 O O . ALA A 1 81 ? 5.312 12.639 11.855 1.00 62.66 81 ALA A O 1
ATOM 580 N N . GLY A 1 82 ? 4.807 11.649 13.793 1.00 74.56 82 GLY A N 1
ATOM 581 C CA . GLY A 1 82 ? 5.564 10.433 13.517 1.00 74.56 82 GLY A CA 1
ATOM 582 C C . GLY A 1 82 ? 4.687 9.413 12.805 1.00 74.56 82 GLY A C 1
ATOM 583 O O . GLY A 1 82 ? 3.675 8.962 13.340 1.00 74.56 82 GLY A O 1
ATOM 584 N N . HIS A 1 83 ? 5.079 9.029 11.597 1.00 84.62 83 HIS A N 1
ATOM 585 C CA . HIS A 1 83 ? 4.506 7.876 10.919 1.00 84.62 83 HIS A CA 1
ATOM 586 C C . HIS A 1 83 ? 5.620 6.947 10.471 1.00 84.62 83 HIS A C 1
ATOM 588 O O . HIS A 1 83 ? 6.730 7.389 10.176 1.00 84.62 83 HIS A O 1
ATOM 594 N N . VAL A 1 84 ? 5.298 5.665 10.393 1.00 87.56 84 VAL A N 1
ATOM 595 C CA . VAL A 1 84 ? 6.152 4.655 9.768 1.00 87.56 84 VAL A CA 1
ATOM 596 C C . VAL A 1 84 ? 5.351 3.912 8.714 1.00 87.56 84 VAL A C 1
ATOM 598 O O . VAL A 1 84 ? 4.123 3.999 8.673 1.00 87.56 84 VAL A O 1
ATOM 601 N N . PHE A 1 85 ? 6.050 3.212 7.832 1.00 90.62 85 PHE A N 1
ATOM 602 C CA . PHE A 1 85 ? 5.430 2.308 6.878 1.00 90.62 85 PHE A CA 1
ATOM 603 C C . PHE A 1 85 ? 5.607 0.882 7.393 1.00 90.62 85 PHE A C 1
ATOM 605 O O . PHE A 1 85 ? 6.734 0.434 7.572 1.00 90.62 85 PHE A O 1
ATOM 612 N N . LEU A 1 86 ? 4.494 0.211 7.674 1.00 93.12 86 LEU A N 1
ATOM 613 C CA . LEU A 1 86 ? 4.440 -1.171 8.125 1.00 93.12 86 LEU A CA 1
ATOM 614 C C . LEU A 1 86 ? 4.387 -2.101 6.915 1.00 93.12 86 LEU A C 1
ATOM 616 O O . LEU A 1 86 ? 3.448 -2.022 6.120 1.00 93.12 86 LEU A O 1
ATOM 620 N N . ASP A 1 87 ? 5.369 -2.985 6.796 1.00 94.62 87 ASP A N 1
ATOM 621 C CA . ASP A 1 87 ? 5.368 -4.072 5.823 1.00 94.62 87 ASP A CA 1
ATOM 622 C C . ASP A 1 87 ? 4.328 -5.130 6.219 1.00 94.62 87 ASP A C 1
ATOM 624 O O . ASP A 1 87 ? 4.384 -5.672 7.324 1.00 94.62 87 ASP A O 1
ATOM 628 N N . LEU A 1 88 ? 3.391 -5.436 5.318 1.00 94.75 88 LEU A N 1
ATOM 629 C CA . LEU A 1 88 ? 2.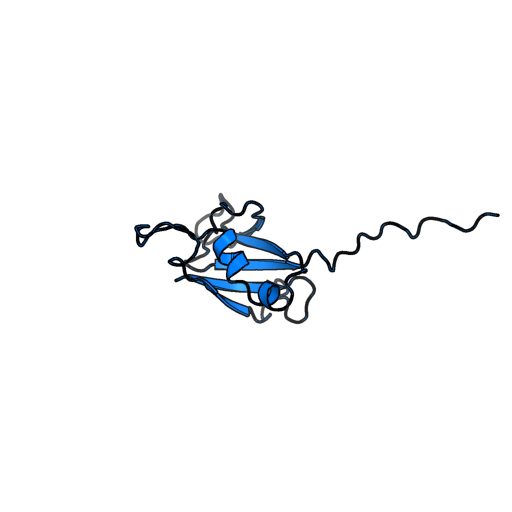495 -6.586 5.464 1.00 94.75 88 LEU A CA 1
ATOM 630 C C . LEU A 1 88 ? 2.886 -7.648 4.442 1.00 94.75 88 LEU A C 1
ATOM 632 O O . LEU A 1 88 ? 3.133 -7.327 3.278 1.00 94.75 88 LEU A O 1
ATOM 636 N N . ALA A 1 89 ? 2.946 -8.904 4.878 1.00 92.75 89 ALA A N 1
ATOM 637 C CA . ALA A 1 89 ? 3.478 -9.999 4.066 1.00 92.75 89 ALA A CA 1
ATOM 638 C C . ALA A 1 89 ? 2.505 -11.172 3.935 1.00 92.75 89 ALA A C 1
ATOM 640 O O . ALA A 1 89 ? 2.592 -11.930 2.966 1.00 92.75 89 ALA A O 1
ATOM 641 N N . ARG A 1 90 ? 1.588 -11.349 4.892 1.00 94.12 90 ARG A N 1
ATOM 642 C CA . ARG A 1 90 ? 0.641 -12.462 4.885 1.00 94.12 90 ARG A CA 1
ATOM 643 C C . ARG A 1 90 ? -0.706 -12.005 4.323 1.00 94.12 90 ARG A C 1
ATOM 645 O O . ARG A 1 90 ? -1.166 -10.918 4.664 1.00 94.12 90 ARG A O 1
ATOM 652 N N . PRO A 1 91 ? -1.372 -12.807 3.475 1.00 92.06 91 PRO A N 1
ATOM 653 C CA . PRO A 1 91 ? -2.649 -12.418 2.871 1.00 92.06 91 PRO A CA 1
ATOM 654 C C . PRO A 1 91 ? -3.756 -12.089 3.888 1.00 92.06 91 PRO A C 1
ATOM 656 O O . PRO A 1 91 ? -4.636 -11.279 3.597 1.00 92.06 91 PRO A O 1
ATOM 659 N N . ASP A 1 92 ? -3.711 -12.706 5.068 1.00 93.50 92 ASP A N 1
ATOM 660 C CA . ASP A 1 92 ? -4.641 -12.523 6.184 1.00 93.50 92 ASP A CA 1
ATOM 661 C C . ASP A 1 92 ? -4.253 -11.378 7.139 1.00 93.50 92 ASP A C 1
ATOM 663 O O . ASP A 1 92 ? -4.998 -11.089 8.082 1.00 93.50 92 ASP A O 1
ATOM 667 N N . ASP A 1 93 ? -3.137 -10.686 6.884 1.00 94.25 93 ASP A N 1
ATOM 668 C CA . ASP A 1 93 ? -2.748 -9.505 7.649 1.00 94.25 93 ASP A CA 1
ATOM 669 C C . ASP A 1 93 ? -3.802 -8.398 7.501 1.00 94.25 93 ASP A C 1
ATOM 671 O O . ASP A 1 93 ? -4.290 -8.088 6.407 1.00 94.25 93 ASP A O 1
ATOM 675 N N . ARG A 1 94 ? -4.138 -7.762 8.628 1.00 94.00 94 ARG A N 1
ATOM 676 C CA . ARG A 1 94 ? -5.081 -6.640 8.662 1.00 94.00 94 ARG A CA 1
ATOM 677 C C . ARG A 1 94 ? -4.412 -5.375 8.148 1.00 94.00 94 ARG A C 1
ATOM 679 O O . ARG A 1 94 ? -3.364 -4.971 8.648 1.00 94.00 94 ARG A O 1
ATOM 686 N N . VAL A 1 95 ? -5.073 -4.708 7.212 1.00 94.38 95 VAL A N 1
ATOM 687 C CA . VAL A 1 95 ? -4.594 -3.451 6.643 1.00 94.38 95 VAL A CA 1
ATOM 688 C C . VAL A 1 95 ? -4.912 -2.305 7.607 1.00 94.38 95 VAL A C 1
ATOM 690 O O . VAL A 1 95 ? -6.085 -2.084 7.925 1.00 94.38 95 VAL A O 1
ATOM 693 N N . PRO A 1 96 ? -3.899 -1.569 8.096 1.00 92.50 96 PRO A N 1
ATOM 694 C CA . PRO A 1 96 ? -4.126 -0.467 9.012 1.00 92.50 96 PRO A CA 1
ATOM 695 C C . PRO A 1 96 ? -4.708 0.746 8.282 1.00 92.50 96 PRO A C 1
ATOM 697 O O . PRO A 1 96 ? -4.489 0.952 7.086 1.00 92.50 96 PRO A O 1
ATOM 700 N N . GLN A 1 97 ? -5.423 1.577 9.036 1.00 88.38 97 GLN A N 1
ATOM 701 C CA . GLN A 1 97 ? -5.948 2.850 8.559 1.00 88.38 97 GLN A CA 1
ATOM 702 C C . GLN A 1 97 ? -5.233 4.008 9.254 1.00 88.38 97 GLN A C 1
ATOM 704 O O . GLN A 1 97 ? -4.980 3.976 10.459 1.00 88.38 97 GLN A O 1
ATOM 709 N N . TRP A 1 98 ? -4.949 5.053 8.488 1.00 84.19 98 TRP A N 1
ATOM 710 C CA . TRP A 1 98 ? -4.442 6.334 8.948 1.00 84.19 98 TRP A CA 1
ATOM 711 C C . TRP A 1 98 ? -5.543 7.377 8.760 1.00 84.19 98 TRP A C 1
ATOM 713 O O . TRP A 1 98 ? -5.912 7.680 7.631 1.00 84.19 98 TRP A O 1
ATOM 723 N N . ASN A 1 99 ? -6.079 7.933 9.851 1.00 81.81 99 ASN A N 1
ATOM 724 C CA . ASN A 1 99 ? -7.186 8.903 9.810 1.00 81.81 99 ASN A CA 1
ATOM 725 C C . ASN A 1 99 ? -8.408 8.428 8.987 1.00 81.81 99 ASN A C 1
ATOM 727 O O . ASN A 1 99 ? -9.045 9.223 8.305 1.00 81.81 99 ASN A O 1
ATOM 731 N N . GLY A 1 100 ? -8.726 7.130 9.038 1.00 82.19 100 GLY A N 1
ATOM 732 C CA . GLY A 1 100 ? -9.838 6.536 8.281 1.00 82.19 100 GLY A CA 1
ATOM 733 C C . GLY A 1 100 ? -9.523 6.215 6.815 1.00 82.19 100 GLY A C 1
ATOM 734 O O . GLY A 1 100 ? -10.385 5.703 6.104 1.00 82.19 100 GLY A O 1
ATOM 735 N N . GLU A 1 101 ? -8.295 6.469 6.359 1.00 85.88 101 GLU A N 1
ATOM 736 C CA . GLU A 1 101 ? -7.841 6.180 4.999 1.00 85.88 101 GLU A CA 1
ATOM 737 C C . GLU A 1 101 ? -6.764 5.093 4.984 1.00 85.88 101 GLU A C 1
ATOM 739 O O . GLU A 1 101 ? -5.996 4.937 5.934 1.00 85.88 101 GLU A O 1
ATOM 744 N N . VAL A 1 102 ? -6.661 4.346 3.886 1.00 92.81 102 VAL A N 1
ATOM 745 C CA . VAL A 1 102 ? -5.557 3.403 3.674 1.00 92.81 102 VAL A CA 1
ATOM 746 C C . VAL A 1 102 ? -4.530 4.062 2.768 1.00 92.81 102 VAL A C 1
ATOM 748 O O . VAL A 1 102 ? -4.832 4.390 1.623 1.00 92.81 102 VAL A O 1
ATOM 751 N N . ILE A 1 103 ? -3.310 4.237 3.271 1.00 92.31 103 ILE A N 1
ATOM 752 C CA . ILE A 1 103 ? -2.212 4.861 2.527 1.00 92.31 103 ILE A CA 1
ATOM 753 C C . ILE A 1 103 ? -1.077 3.850 2.404 1.00 92.31 103 ILE A C 1
ATOM 755 O O . ILE A 1 103 ? -0.504 3.436 3.413 1.00 92.31 103 ILE A O 1
ATOM 759 N N . ALA A 1 104 ? -0.737 3.476 1.174 1.00 93.56 104 ALA A N 1
ATOM 760 C CA . ALA A 1 104 ? 0.279 2.485 0.860 1.00 93.56 104 ALA A CA 1
ATOM 761 C C . ALA A 1 104 ? 1.465 3.084 0.086 1.00 93.56 104 ALA A C 1
ATOM 763 O O . ALA A 1 104 ? 1.325 3.964 -0.760 1.00 93.56 104 ALA A O 1
ATOM 764 N N . ARG A 1 105 ? 2.657 2.549 0.331 1.00 92.00 105 ARG A N 1
ATOM 765 C CA . ARG A 1 105 ? 3.807 2.634 -0.568 1.00 92.00 105 ARG A CA 1
ATOM 766 C C . ARG A 1 105 ? 4.057 1.251 -1.130 1.00 92.00 105 ARG A C 1
ATOM 768 O O . ARG A 1 105 ? 4.341 0.324 -0.370 1.00 92.00 105 ARG A O 1
ATOM 775 N N . VAL A 1 106 ? 3.974 1.132 -2.445 1.00 92.12 106 VAL A N 1
ATOM 776 C CA . VAL A 1 106 ? 4.102 -0.142 -3.144 1.00 92.12 106 VAL A CA 1
ATOM 777 C C . VAL A 1 106 ? 5.465 -0.202 -3.808 1.00 92.12 106 VAL A C 1
ATOM 779 O O . VAL A 1 106 ? 5.867 0.722 -4.511 1.00 92.12 106 VAL A O 1
ATOM 782 N N . LEU A 1 107 ? 6.188 -1.284 -3.558 1.00 90.69 107 LEU A N 1
ATOM 783 C CA . LEU A 1 107 ? 7.448 -1.584 -4.214 1.00 90.69 107 LEU A CA 1
ATOM 784 C C . LEU A 1 107 ? 7.218 -2.735 -5.184 1.00 90.69 107 LEU A C 1
ATOM 786 O O . LEU A 1 107 ? 6.671 -3.770 -4.814 1.00 90.69 107 LEU A O 1
ATOM 790 N N . ARG A 1 108 ? 7.643 -2.555 -6.427 1.00 90.19 108 ARG A N 1
ATOM 791 C CA . ARG A 1 108 ? 7.673 -3.621 -7.418 1.00 90.19 108 ARG A CA 1
ATOM 792 C C . ARG A 1 108 ? 8.984 -4.400 -7.254 1.00 90.19 108 ARG A C 1
ATOM 794 O O . ARG A 1 108 ? 10.050 -3.798 -7.290 1.00 90.19 108 ARG A O 1
ATOM 801 N N . LEU A 1 109 ? 8.914 -5.706 -7.004 1.00 86.69 109 LEU A N 1
ATOM 802 C CA . LEU A 1 109 ? 10.080 -6.540 -6.685 1.00 86.69 109 LEU A CA 1
ATOM 803 C C . LEU A 1 109 ? 10.752 -7.135 -7.926 1.00 86.69 109 LEU A C 1
ATOM 805 O O . LEU A 1 109 ? 11.950 -7.386 -7.903 1.00 86.69 109 LEU A O 1
ATOM 809 N N . ASP A 1 110 ? 10.029 -7.331 -9.026 1.00 80.94 110 ASP A N 1
ATOM 810 C CA . ASP A 1 110 ? 10.586 -7.873 -10.275 1.00 80.94 110 ASP A CA 1
ATOM 811 C C . ASP A 1 110 ? 11.487 -6.874 -11.027 1.00 80.94 110 ASP A C 1
ATOM 813 O O . ASP A 1 110 ? 12.260 -7.268 -11.900 1.00 80.94 110 ASP A O 1
ATOM 817 N N . THR A 1 111 ? 11.457 -5.590 -10.658 1.00 69.56 111 THR A N 1
ATOM 818 C CA . THR A 1 111 ? 12.422 -4.580 -11.129 1.00 69.56 111 THR A CA 1
ATOM 819 C C . THR A 1 111 ? 13.696 -4.539 -10.284 1.00 69.56 111 THR A C 1
ATOM 821 O O . THR A 1 111 ? 14.705 -3.981 -10.722 1.00 69.56 111 THR A O 1
ATOM 824 N N . LEU A 1 112 ? 13.695 -5.166 -9.103 1.00 64.25 112 LEU A N 1
ATOM 825 C CA . LEU A 1 112 ? 14.867 -5.285 -8.243 1.00 64.25 112 LEU A CA 1
ATOM 826 C C . LEU A 1 112 ? 15.737 -6.434 -8.749 1.00 64.2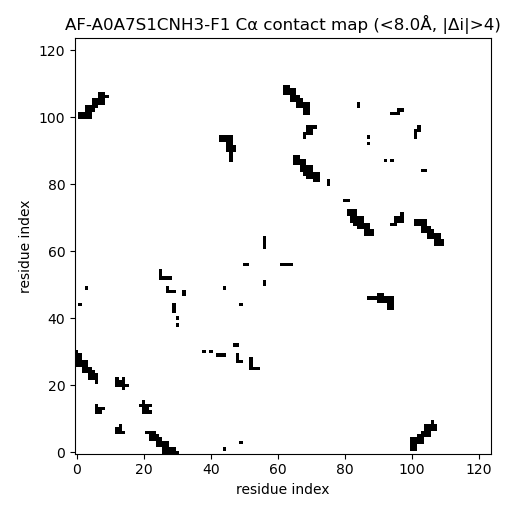5 112 LEU A C 1
ATOM 828 O O . LEU A 1 112 ? 15.765 -7.532 -8.196 1.00 64.25 112 LEU A O 1
ATOM 832 N N . ARG A 1 113 ? 16.487 -6.183 -9.824 1.00 57.09 113 ARG A N 1
ATOM 833 C CA . ARG A 1 113 ? 17.628 -7.040 -10.141 1.00 57.09 113 ARG A CA 1
ATOM 834 C C . ARG A 1 113 ? 18.639 -6.873 -9.011 1.00 57.09 113 ARG A C 1
ATOM 836 O O . ARG A 1 113 ? 19.294 -5.837 -8.918 1.00 57.09 113 ARG A O 1
ATOM 843 N N . CYS A 1 114 ? 18.758 -7.876 -8.143 1.00 50.62 114 CYS A N 1
ATOM 844 C CA . CYS A 1 114 ? 19.898 -7.987 -7.243 1.00 50.62 114 CYS A CA 1
ATOM 845 C C . CYS A 1 114 ? 21.166 -7.811 -8.086 1.00 50.62 114 CYS A C 1
ATOM 847 O O . CYS A 1 114 ? 21.359 -8.540 -9.058 1.00 50.62 114 CYS A O 1
ATOM 849 N N . GLY A 1 115 ? 22.019 -6.848 -7.733 1.00 47.50 115 GLY A N 1
ATOM 850 C CA . GLY A 1 115 ? 23.331 -6.629 -8.349 1.00 47.50 115 GLY A CA 1
ATOM 851 C C . GLY A 1 115 ? 24.325 -7.755 -8.041 1.00 47.50 115 GLY A C 1
ATOM 852 O O . GLY A 1 115 ? 25.446 -7.495 -7.620 1.00 47.50 115 GLY A O 1
ATOM 853 N N . GLY A 1 116 ? 23.910 -9.012 -8.188 1.00 46.97 116 GLY A N 1
ATOM 854 C CA . GLY A 1 116 ? 24.754 -10.188 -8.062 1.00 46.97 116 GLY A CA 1
ATOM 855 C C . GLY A 1 116 ? 25.270 -10.591 -9.436 1.00 46.97 116 GLY A C 1
ATOM 856 O O . GLY A 1 116 ? 24.517 -11.148 -10.227 1.00 46.97 116 GLY A O 1
ATOM 857 N N . GLY A 1 117 ? 26.550 -10.321 -9.707 1.00 44.75 117 GLY A N 1
ATOM 858 C CA . GLY A 1 117 ? 27.254 -10.934 -10.838 1.00 44.75 117 GLY A CA 1
ATOM 859 C C . GLY A 1 117 ? 28.006 -9.995 -11.781 1.00 44.75 117 GLY A C 1
ATOM 860 O O . GLY A 1 117 ? 28.018 -10.241 -12.978 1.00 44.75 117 GLY A O 1
ATOM 861 N N . ALA A 1 118 ? 28.676 -8.959 -11.275 1.00 46.31 118 ALA A N 1
ATOM 862 C CA . ALA A 1 118 ? 29.833 -8.372 -11.962 1.00 46.31 118 ALA A CA 1
ATOM 863 C C . ALA A 1 118 ? 31.077 -8.550 -11.078 1.00 46.31 118 ALA A C 1
ATOM 865 O O . ALA A 1 118 ? 31.712 -7.597 -10.643 1.00 46.31 118 ALA A O 1
ATOM 866 N N . GLY A 1 119 ? 31.361 -9.805 -10.729 1.00 46.22 119 GLY A N 1
ATOM 867 C CA . GLY A 1 119 ? 32.529 -10.205 -9.958 1.00 46.22 119 GLY A CA 1
ATOM 868 C C . GLY A 1 119 ? 33.437 -11.081 -10.807 1.00 46.22 119 GLY A C 1
ATOM 869 O O . GLY A 1 119 ? 33.326 -12.297 -10.759 1.00 46.22 119 GLY A O 1
ATOM 870 N N . ASN A 1 120 ? 34.342 -10.435 -11.542 1.00 52.25 120 ASN A N 1
ATOM 871 C CA . ASN A 1 120 ? 35.661 -10.961 -11.894 1.00 52.25 120 ASN A CA 1
ATOM 872 C C . ASN A 1 120 ? 35.704 -12.238 -12.766 1.00 52.25 120 ASN A C 1
ATOM 874 O O . ASN A 1 120 ? 36.065 -13.315 -12.298 1.00 52.25 120 ASN A O 1
ATOM 878 N N . ALA A 1 121 ? 35.428 -12.093 -14.063 1.00 50.19 121 ALA A N 1
ATOM 879 C CA . ALA A 1 121 ? 35.822 -13.069 -15.081 1.00 50.19 121 ALA A CA 1
ATOM 880 C C . ALA A 1 121 ? 36.839 -12.434 -16.041 1.00 50.19 121 ALA A C 1
ATOM 882 O O . ALA A 1 121 ? 36.572 -12.314 -17.229 1.00 50.19 121 ALA A O 1
ATOM 883 N N . ASP A 1 122 ? 37.981 -11.981 -15.516 1.00 51.97 122 ASP A N 1
ATOM 884 C CA . ASP A 1 122 ? 39.142 -11.676 -16.358 1.00 51.97 122 ASP A CA 1
ATOM 885 C C . ASP A 1 122 ? 40.460 -11.907 -15.602 1.00 51.97 122 ASP A C 1
ATOM 887 O O . ASP A 1 122 ? 41.102 -11.001 -15.071 1.00 51.97 122 ASP A O 1
ATOM 891 N N . ARG A 1 123 ? 40.818 -13.187 -15.471 1.00 50.88 123 ARG A N 1
ATOM 892 C CA . ARG A 1 123 ? 42.200 -13.646 -15.296 1.00 50.88 123 ARG A CA 1
ATOM 893 C C . ARG A 1 123 ? 42.320 -15.025 -15.925 1.00 50.88 123 ARG A C 1
ATOM 895 O O . ARG A 1 123 ? 42.061 -16.021 -15.244 1.00 50.88 123 ARG A O 1
ATOM 902 N N . ARG A 1 124 ? 42.725 -15.065 -17.191 1.00 54.00 124 ARG A N 1
ATOM 903 C CA . ARG A 1 124 ? 43.714 -16.006 -17.739 1.00 54.00 124 ARG A CA 1
ATOM 904 C C . ARG A 1 124 ? 44.038 -15.647 -19.178 1.00 54.00 124 ARG A C 1
ATOM 906 O O . ARG A 1 124 ? 43.080 -15.515 -19.962 1.00 54.00 124 ARG A O 1
#

Sequence (124 aa):
MAWVYYSMQGEAGEALASGSGALNAFRVDTRGGGKAAGAAADAPLLLADVAAAFPPARAQPHAIYHFRFKVALPGTRPGAAGHVFLDLARPDDRVPQWNGEVIARVLRLDTLRCGGGAGNADRR

Mean predicted aligned error: 10.89 Å

pLDDT: mean 76.11, std 18.12, range [42.47, 94.94]

Secondary structure (DSSP, 8-state):
-EEEEEEETTSTT---TTS-PPPEEEEE-TT-SS--TT--TTPPPBHHHHHHH-HHHHH-TT--EEEEEEEEPTTPPTT---EEEEEE-STTPBPP-BTTBEEEEEEESTT-------S-----